Protein AF-A0A151U5H0-F1 (afdb_monomer)

Solvent-accessible surface area (backbone atoms only — not comparable to full-atom values): 5633 Å² total; per-residue (Å²): 127,57,64,82,77,80,85,92,56,87,89,48,81,84,56,62,94,87,60,88,63,79,73,65,86,29,77,83,44,33,56,29,75,36,53,72,48,91,84,58,54,34,48,66,82,60,34,90,49,92,75,56,71,70,62,62,68,35,26,43,45,79,35,47,37,97,86,74,44,76,54,50,77,90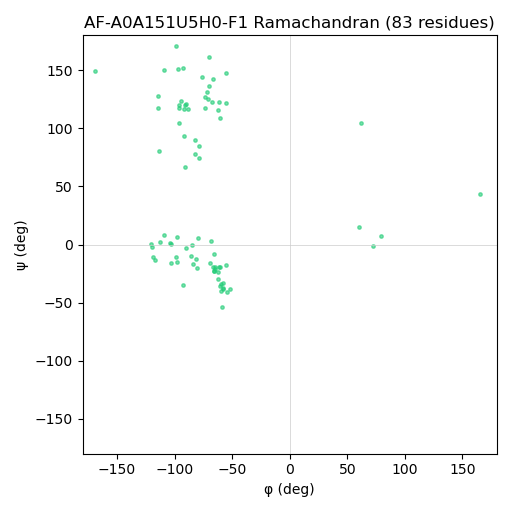,48,52,88,51,51,43,78,89,78,71,127

pLDDT: mean 73.44, std 18.41, range [35.22, 93.06]

Foldseek 3Di:
DQPQDDDDDPVCPPPDPVDGDRPDPQPPAQQQAHQNDNVSDRNVVQFPDDDDPVSRPDTRVNQADPVRDGNCPVPPNRGRPVPDD

Secondary structure (DSSP, 8-state):
------S--GGGTTS-TT-----S-SSSSBTTTS--STT---HHHH-SSPPPTTGGG-BGGGGB-TTSSB--GGGGGGS-TTS--

Sequence (85 aa):
MCICSYENDKAWENINPFIAWCICDGKTIKFWSDCWLESRTILIEVVDTYLPWQEQKEVLEDYMGVDGNWSIEGIRQFLPTKYFL

Radius of gyration: 14.35 Å; Cα contacts (8 Å, |Δi|>4): 89; chains: 1; bounding box: 28×25×41 Å

Organism: Cajanus cajan (NCBI:txid3821)

Mean predicted aligned error: 10.21 Å

Structure (mmCIF, N/CA/C/O backbone):
data_AF-A0A151U5H0-F1
#
_entry.id   AF-A0A151U5H0-F1
#
loop_
_atom_site.group_PDB
_atom_site.id
_atom_site.type_symbol
_atom_site.label_atom_id
_atom_site.label_alt_id
_atom_site.label_comp_id
_atom_site.label_asym_id
_atom_site.label_entity_id
_atom_site.label_seq_id
_atom_site.pdbx_PDB_ins_code
_atom_site.Cartn_x
_atom_site.Cartn_y
_atom_site.Cartn_z
_atom_site.occupancy
_atom_site.B_iso_or_equiv
_atom_site.auth_seq_id
_atom_site.auth_comp_id
_atom_site.auth_asym_id
_atom_site.auth_atom_id
_atom_site.pdbx_PDB_model_num
ATOM 1 N N . MET A 1 1 ? 1.800 8.452 -11.366 1.00 35.22 1 MET A N 1
ATOM 2 C CA . MET A 1 1 ? 0.569 7.747 -11.782 1.00 35.22 1 MET A CA 1
ATOM 3 C C . MET A 1 1 ? 0.983 6.340 -12.170 1.00 35.22 1 MET A C 1
ATOM 5 O O . MET A 1 1 ? 1.588 6.179 -13.221 1.00 35.22 1 MET A O 1
ATOM 9 N N . CYS A 1 2 ? 0.742 5.356 -11.301 1.00 39.06 2 CYS A N 1
ATOM 10 C CA . CYS A 1 2 ? 0.803 3.954 -11.707 1.00 39.06 2 CYS A CA 1
ATOM 11 C C . CYS A 1 2 ? -0.266 3.742 -12.771 1.00 39.06 2 CYS A C 1
ATOM 13 O O . CYS A 1 2 ? -1.451 3.924 -12.499 1.00 39.06 2 CYS A O 1
ATOM 15 N N . ILE A 1 3 ? 0.143 3.419 -13.991 1.00 42.34 3 ILE A N 1
ATOM 16 C CA . ILE A 1 3 ? -0.799 3.053 -15.040 1.00 42.34 3 ILE A CA 1
ATOM 17 C C . ILE A 1 3 ? -0.957 1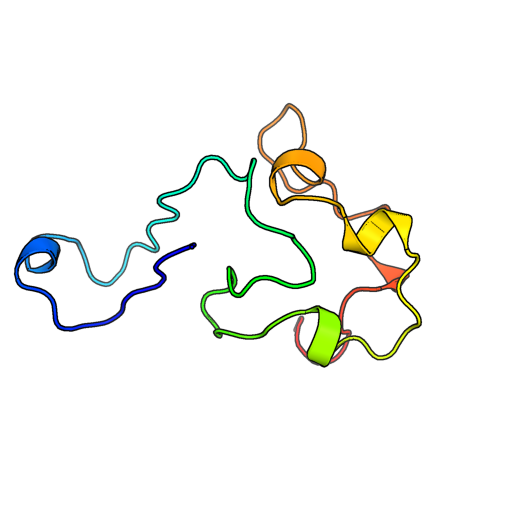.538 -14.976 1.00 42.34 3 ILE A C 1
ATOM 19 O O . ILE A 1 3 ? -0.193 0.797 -15.581 1.00 42.34 3 ILE A O 1
ATOM 23 N N . CYS A 1 4 ? -1.962 1.078 -14.235 1.00 42.91 4 CYS A N 1
ATOM 24 C CA . CYS A 1 4 ? -2.502 -0.268 -14.404 1.00 42.91 4 CYS A CA 1
ATOM 25 C C . CYS A 1 4 ? -3.498 -0.219 -15.575 1.00 42.91 4 CYS A C 1
ATOM 27 O O . CYS A 1 4 ? -4.713 -0.104 -15.374 1.00 42.91 4 CYS A O 1
ATOM 29 N N . SER A 1 5 ? -3.001 -0.204 -16.816 1.00 42.25 5 SER A N 1
ATOM 30 C CA . SER A 1 5 ? -3.875 -0.286 -17.989 1.00 42.25 5 SER A CA 1
ATOM 31 C C . SER A 1 5 ? -4.123 -1.743 -18.356 1.00 42.25 5 SER A C 1
ATOM 33 O O . SER A 1 5 ? -3.205 -2.429 -18.795 1.00 42.25 5 SER A O 1
ATOM 35 N N . TYR A 1 6 ? -5.379 -2.173 -18.265 1.00 43.53 6 TYR A N 1
ATOM 36 C CA . TYR A 1 6 ? -5.908 -3.108 -19.248 1.00 43.53 6 TYR A CA 1
ATOM 37 C C . TYR A 1 6 ? -6.655 -2.284 -20.296 1.00 43.53 6 TYR A C 1
ATOM 39 O O . TYR A 1 6 ? -7.595 -1.562 -19.966 1.00 43.53 6 TYR A O 1
ATOM 47 N N . GLU A 1 7 ? -6.129 -2.391 -21.517 1.00 43.25 7 GLU A N 1
ATOM 48 C CA . GLU A 1 7 ? -6.736 -2.112 -22.822 1.00 43.25 7 GLU A CA 1
ATOM 49 C C . GLU A 1 7 ? -7.194 -0.670 -23.113 1.00 43.25 7 GLU A C 1
ATOM 51 O O . GLU A 1 7 ? -8.239 -0.213 -22.659 1.00 43.25 7 GLU A O 1
ATOM 56 N N . ASN A 1 8 ? -6.415 0.042 -23.944 1.00 42.34 8 ASN A N 1
ATOM 57 C CA . ASN A 1 8 ? -6.742 0.337 -25.358 1.00 42.34 8 ASN A CA 1
ATOM 58 C C . ASN A 1 8 ? -5.839 1.460 -25.934 1.00 42.34 8 ASN A C 1
ATOM 60 O O . ASN A 1 8 ? -6.318 2.380 -26.596 1.00 42.34 8 ASN A O 1
ATOM 64 N N . ASP A 1 9 ? -4.531 1.417 -25.657 1.00 46.19 9 ASP A N 1
ATOM 65 C CA . ASP A 1 9 ? -3.554 2.323 -26.268 1.00 46.19 9 ASP A CA 1
ATOM 66 C C . ASP A 1 9 ? -2.607 1.495 -27.141 1.00 46.19 9 ASP A C 1
ATOM 68 O O . ASP A 1 9 ? -2.029 0.513 -26.671 1.00 46.19 9 ASP A O 1
ATOM 72 N N . LYS A 1 10 ? -2.436 1.880 -28.412 1.00 53.44 10 LYS A N 1
ATOM 73 C CA . LYS A 1 10 ? -1.674 1.122 -29.434 1.00 53.44 10 LYS A CA 1
ATOM 74 C C . LYS A 1 10 ? -0.230 0.790 -29.029 1.00 53.44 10 LYS A C 1
ATOM 76 O O . LYS A 1 10 ? 0.395 -0.085 -29.617 1.00 53.44 10 LYS A O 1
ATOM 81 N N . ALA A 1 11 ? 0.309 1.478 -28.023 1.00 54.62 11 ALA A N 1
ATOM 82 C CA . ALA A 1 11 ? 1.626 1.206 -27.455 1.00 54.62 11 ALA A CA 1
ATOM 83 C C . ALA A 1 11 ? 1.722 -0.148 -26.716 1.00 54.62 11 ALA A C 1
ATOM 85 O O . ALA A 1 11 ? 2.826 -0.658 -26.537 1.00 54.62 11 ALA A O 1
ATOM 86 N N . TRP A 1 12 ? 0.594 -0.740 -26.309 1.00 52.31 12 TRP A N 1
ATOM 87 C CA . TRP A 1 12 ? 0.544 -1.934 -25.455 1.00 52.31 12 TRP A CA 1
ATOM 88 C C . TRP A 1 12 ? 0.206 -3.236 -26.195 1.00 52.31 12 TRP A C 1
ATOM 90 O O . TRP A 1 12 ? 0.181 -4.290 -25.571 1.00 52.31 12 TRP A O 1
ATOM 100 N N . GLU A 1 13 ? 0.011 -3.207 -27.519 1.00 52.31 13 GLU A N 1
ATOM 101 C CA . GLU A 1 13 ? -0.392 -4.382 -28.322 1.00 52.31 13 GLU A CA 1
ATOM 102 C C . GLU A 1 13 ? 0.617 -5.553 -28.284 1.00 52.31 13 GLU A C 1
ATOM 104 O O . GLU A 1 13 ? 0.252 -6.691 -28.562 1.00 52.31 13 GLU A O 1
ATOM 109 N N . ASN A 1 14 ? 1.874 -5.299 -27.901 1.00 54.06 14 ASN A N 1
ATOM 110 C CA . ASN A 1 14 ? 2.920 -6.325 -27.766 1.00 54.06 14 ASN A CA 1
ATOM 111 C C . ASN A 1 14 ? 3.210 -6.725 -26.314 1.00 54.06 14 ASN A C 1
ATOM 113 O O . ASN A 1 14 ? 4.111 -7.527 -26.056 1.00 54.06 14 ASN A O 1
ATOM 117 N N . ILE A 1 15 ? 2.507 -6.130 -25.355 1.00 55.81 15 ILE A N 1
ATOM 118 C CA . ILE A 1 15 ? 2.776 -6.323 -23.940 1.00 55.81 15 ILE A CA 1
ATOM 119 C C . ILE A 1 15 ? 1.835 -7.412 -23.428 1.00 55.81 15 ILE A C 1
ATOM 121 O O . ILE A 1 15 ? 0.619 -7.318 -23.546 1.00 55.81 15 ILE A O 1
ATOM 125 N N . ASN A 1 16 ? 2.430 -8.495 -22.923 1.00 50.88 16 ASN A N 1
ATOM 126 C CA . ASN A 1 16 ? 1.725 -9.714 -22.544 1.00 50.88 16 ASN A CA 1
ATOM 127 C C . ASN A 1 16 ? 0.593 -9.403 -21.538 1.00 50.88 16 ASN A C 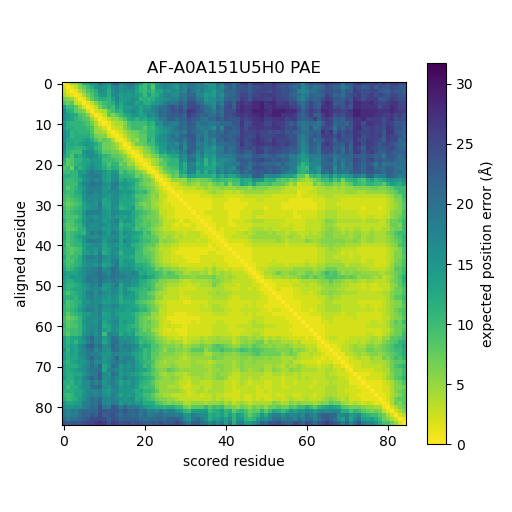1
ATOM 129 O O . ASN A 1 16 ? 0.896 -8.899 -20.453 1.00 50.88 16 ASN A O 1
ATOM 133 N N . PRO A 1 17 ? -0.674 -9.742 -21.848 1.00 53.19 17 PRO A N 1
ATOM 134 C CA . PRO A 1 17 ? -1.832 -9.450 -21.001 1.00 53.19 17 PRO A CA 1
ATOM 135 C C . PRO A 1 17 ? -1.857 -10.245 -19.689 1.00 53.19 17 PRO A C 1
ATOM 137 O O . PRO A 1 17 ? -2.810 -10.134 -18.937 1.00 53.19 17 PRO A O 1
ATOM 140 N N . PHE A 1 18 ? -0.842 -11.063 -19.405 1.00 47.47 18 PHE A N 1
ATOM 141 C CA . PHE A 1 18 ? -0.706 -11.800 -18.144 1.00 47.47 18 PHE A CA 1
ATOM 142 C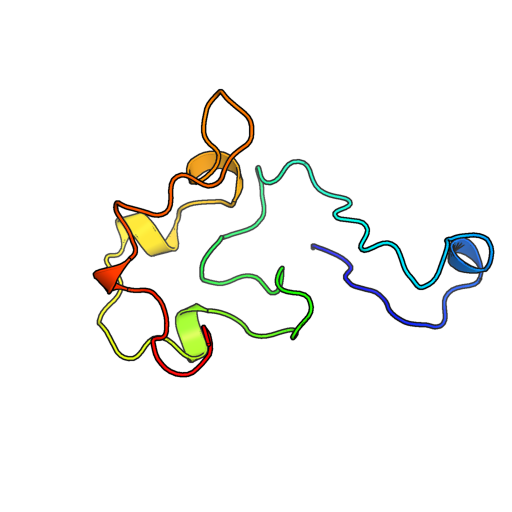 C . PHE A 1 18 ? 0.428 -11.273 -17.256 1.00 47.47 18 PHE A C 1
ATOM 144 O O . PHE A 1 18 ? 0.772 -11.907 -16.261 1.00 47.47 18 PHE A O 1
ATOM 151 N N . ILE A 1 19 ? 1.043 -10.145 -17.620 1.00 45.00 19 ILE A N 1
ATO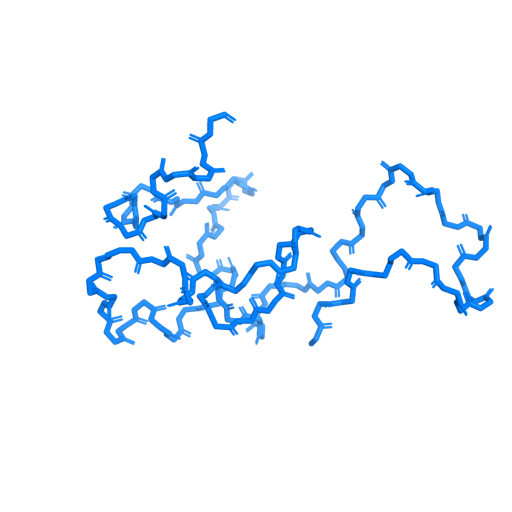M 152 C CA . ILE A 1 19 ? 2.111 -9.519 -16.841 1.00 45.00 19 ILE A CA 1
ATOM 153 C C . ILE A 1 19 ? 1.602 -8.174 -16.336 1.00 45.00 19 ILE A C 1
ATOM 155 O O . ILE A 1 19 ? 1.308 -7.277 -17.123 1.00 45.00 19 ILE A O 1
ATOM 159 N N . ALA A 1 20 ? 1.517 -8.030 -15.016 1.00 50.62 20 ALA A N 1
ATOM 160 C CA . ALA A 1 20 ? 1.305 -6.741 -14.385 1.00 50.62 20 ALA A CA 1
ATOM 161 C C . ALA A 1 20 ? 2.599 -5.924 -14.473 1.00 50.62 20 ALA A C 1
ATOM 163 O O . ALA A 1 20 ? 3.643 -6.321 -13.953 1.00 50.62 20 ALA A O 1
ATOM 164 N N . TRP A 1 21 ? 2.544 -4.787 -15.164 1.00 47.25 21 TRP A N 1
ATOM 165 C CA . TRP A 1 21 ? 3.681 -3.879 -15.283 1.00 47.25 21 TRP A CA 1
ATOM 166 C C . TRP A 1 21 ? 3.552 -2.772 -14.245 1.00 47.25 21 TRP A C 1
ATOM 168 O O . TRP A 1 21 ? 2.791 -1.824 -14.425 1.00 47.25 21 TRP A O 1
ATOM 178 N N . CYS A 1 22 ? 4.342 -2.850 -13.176 1.00 52.25 22 CYS A N 1
ATOM 179 C CA . CYS A 1 22 ? 4.595 -1.690 -12.327 1.00 5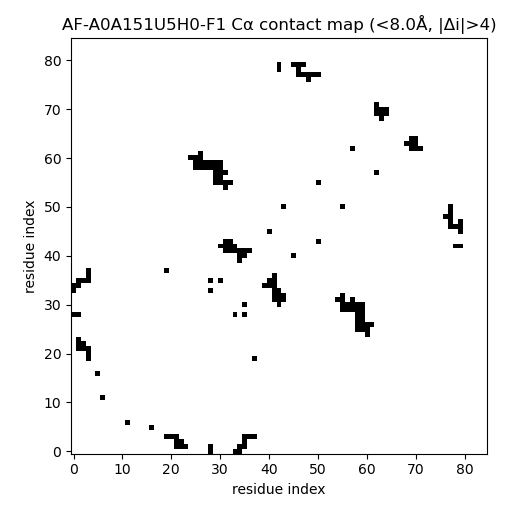2.25 22 CYS A CA 1
ATOM 180 C C . CYS A 1 22 ? 5.635 -0.799 -13.014 1.00 52.25 22 CYS A C 1
ATOM 182 O O . CYS A 1 22 ? 6.831 -0.895 -12.746 1.00 52.25 22 CYS A O 1
ATOM 184 N N . ILE A 1 23 ? 5.198 0.076 -13.925 1.00 52.78 23 ILE A N 1
ATOM 185 C CA . ILE A 1 23 ? 6.055 1.158 -14.431 1.00 52.78 23 ILE A CA 1
ATOM 186 C C . ILE A 1 23 ? 6.071 2.265 -13.383 1.00 52.78 23 ILE A C 1
ATOM 188 O O . ILE A 1 23 ? 5.394 3.271 -13.554 1.00 52.78 23 ILE A O 1
ATOM 192 N N . CYS A 1 24 ? 6.780 2.060 -12.276 1.00 59.84 24 CYS A N 1
ATOM 193 C CA . CYS A 1 24 ? 7.203 3.108 -11.350 1.00 59.84 24 CYS A CA 1
ATOM 194 C C . CYS A 1 24 ? 8.215 2.532 -10.352 1.00 59.84 24 CYS A C 1
ATOM 196 O O . CYS A 1 24 ? 8.130 1.373 -9.964 1.00 59.84 24 CYS A O 1
ATOM 198 N N . ASP A 1 25 ? 9.138 3.370 -9.896 1.00 68.44 25 ASP A N 1
ATOM 199 C CA . ASP A 1 25 ? 10.166 3.038 -8.901 1.00 68.44 25 ASP A CA 1
ATOM 200 C C . ASP A 1 25 ? 9.646 3.048 -7.450 1.00 68.44 25 ASP A C 1
ATOM 202 O O . ASP A 1 25 ? 10.425 2.930 -6.512 1.00 68.44 25 ASP A O 1
ATOM 206 N N . GLY A 1 26 ? 8.335 3.227 -7.259 1.00 74.56 26 GLY A N 1
ATOM 207 C CA . GLY A 1 26 ? 7.698 3.286 -5.945 1.00 74.56 26 GLY A CA 1
ATOM 208 C C . GLY A 1 26 ? 7.980 4.562 -5.142 1.00 74.56 26 GLY A C 1
ATOM 209 O O . GLY A 1 26 ? 7.400 4.718 -4.073 1.00 74.56 26 GLY A O 1
ATOM 210 N N . LYS A 1 27 ? 8.789 5.504 -5.652 1.00 84.56 27 LYS A N 1
ATOM 211 C CA . LYS A 1 27 ? 9.275 6.682 -4.898 1.00 84.56 27 LYS A CA 1
ATOM 212 C C . LYS A 1 27 ? 8.292 7.834 -4.798 1.00 84.56 27 LYS A C 1
ATOM 214 O O . LYS A 1 27 ? 8.443 8.735 -3.980 1.00 84.56 27 LYS A O 1
ATOM 219 N N . THR A 1 28 ? 7.319 7.864 -5.699 1.00 86.00 28 THR A N 1
ATOM 220 C CA . THR A 1 28 ? 6.367 8.978 -5.823 1.00 86.00 28 THR A CA 1
ATOM 221 C C . THR A 1 28 ? 4.930 8.569 -5.544 1.00 86.00 28 THR A C 1
ATOM 223 O O . THR A 1 28 ? 4.083 9.438 -5.358 1.00 86.00 28 THR A O 1
ATOM 226 N N . ILE A 1 29 ? 4.661 7.266 -5.498 1.00 88.12 29 ILE A N 1
ATOM 227 C CA . ILE A 1 29 ? 3.319 6.713 -5.340 1.00 88.12 29 ILE A CA 1
ATOM 228 C C . ILE A 1 29 ? 3.035 6.530 -3.868 1.00 88.12 29 ILE A C 1
ATOM 230 O O . ILE A 1 29 ? 3.727 5.760 -3.205 1.00 88.12 29 ILE A O 1
ATOM 234 N N . LYS A 1 30 ? 2.004 7.201 -3.374 1.00 91.12 30 LYS A N 1
ATOM 235 C CA . LYS A 1 30 ? 1.547 7.066 -1.994 1.00 91.12 30 LYS A CA 1
ATOM 236 C C . LYS A 1 30 ? 0.896 5.709 -1.783 1.00 91.12 30 LYS A C 1
ATOM 238 O O . LYS A 1 30 ? -0.064 5.368 -2.470 1.00 91.12 30 LYS A O 1
ATOM 243 N N . PHE A 1 31 ? 1.376 4.964 -0.792 1.00 90.19 31 PHE A N 1
ATOM 244 C CA . PHE A 1 31 ? 0.894 3.609 -0.522 1.00 90.19 31 PHE A CA 1
ATOM 245 C C . PHE A 1 31 ? -0.605 3.585 -0.203 1.00 90.19 31 PHE A C 1
ATOM 247 O O . PHE A 1 31 ? -1.335 2.715 -0.666 1.00 90.19 31 PHE A O 1
ATOM 254 N N . TRP A 1 32 ? -1.089 4.561 0.564 1.00 92.12 32 TRP A N 1
ATOM 255 C CA . TRP A 1 32 ? -2.477 4.561 1.025 1.00 92.12 32 TRP A CA 1
ATOM 256 C C . TRP A 1 32 ? -3.434 5.326 0.113 1.00 92.12 32 TRP A C 1
ATOM 258 O O . TRP A 1 32 ? -4.591 4.929 -0.012 1.00 92.12 32 TRP A O 1
ATOM 268 N N . SER A 1 33 ? -2.980 6.420 -0.505 1.00 91.62 33 SER A N 1
ATOM 269 C CA . SER A 1 33 ? -3.864 7.360 -1.207 1.00 91.62 33 SER A CA 1
ATOM 270 C C . SER A 1 33 ? -3.846 7.248 -2.727 1.00 91.62 33 SER A C 1
ATOM 272 O O . SER A 1 33 ? -4.750 7.779 -3.366 1.00 91.62 33 SER A O 1
ATOM 274 N N . ASP A 1 34 ? -2.849 6.585 -3.316 1.00 88.38 34 ASP A N 1
ATOM 275 C CA . ASP A 1 34 ? -2.794 6.413 -4.765 1.00 88.38 34 ASP A CA 1
ATOM 276 C C . ASP A 1 34 ? -3.358 5.055 -5.191 1.00 88.38 34 ASP A C 1
ATOM 278 O O . ASP A 1 34 ? -3.283 4.050 -4.485 1.00 88.38 34 ASP A O 1
ATOM 282 N N . CYS A 1 35 ? -3.899 5.017 -6.405 1.00 86.19 35 CYS A N 1
ATOM 283 C CA . CYS A 1 35 ? -4.383 3.800 -7.042 1.00 86.19 35 CYS A CA 1
ATOM 284 C C . CYS A 1 35 ? -3.210 3.036 -7.680 1.00 86.19 35 CYS A C 1
ATOM 286 O O . CYS A 1 35 ? -2.871 3.268 -8.843 1.00 86.19 35 CYS A O 1
ATOM 288 N N . TRP A 1 36 ? -2.575 2.143 -6.920 1.00 82.88 36 TRP A N 1
ATOM 289 C CA . TRP A 1 36 ? -1.466 1.301 -7.399 1.00 82.88 36 TRP A CA 1
ATOM 290 C C . TRP A 1 36 ? -1.750 -0.204 -7.340 1.00 82.88 36 TRP A C 1
ATOM 292 O O . TRP A 1 36 ? -0.998 -0.986 -7.916 1.00 82.88 36 TRP A O 1
ATOM 302 N N . LEU A 1 37 ? -2.838 -0.607 -6.681 1.00 79.50 37 LEU A N 1
ATOM 303 C CA . LEU A 1 37 ? -3.325 -1.982 -6.699 1.00 79.50 37 LEU A CA 1
ATOM 304 C C . LEU A 1 37 ? -4.038 -2.282 -8.020 1.00 79.50 37 LEU A C 1
ATOM 306 O O . LEU A 1 37 ? -4.776 -1.447 -8.546 1.00 79.50 37 LEU A O 1
ATOM 310 N N . GLU A 1 38 ? -3.897 -3.512 -8.513 1.00 74.50 38 GLU A N 1
ATOM 311 C CA . GLU A 1 38 ? -4.572 -3.974 -9.735 1.00 74.50 38 GLU A CA 1
ATOM 312 C C . GLU A 1 38 ? -6.100 -3.867 -9.650 1.00 74.50 38 GLU A C 1
ATOM 314 O O . GLU A 1 38 ? -6.759 -3.546 -10.638 1.00 74.50 38 GLU A O 1
ATOM 319 N N . SER A 1 39 ? -6.667 -4.056 -8.452 1.00 77.62 39 SER A N 1
ATOM 320 C CA . SER A 1 39 ? -8.103 -3.907 -8.181 1.00 77.62 39 SER A CA 1
ATOM 321 C C . SER A 1 39 ? -8.617 -2.474 -8.347 1.00 77.62 39 SER A C 1
ATOM 323 O O . SER A 1 39 ? -9.823 -2.243 -8.259 1.00 77.62 39 SER A O 1
ATOM 325 N N . ARG A 1 40 ? -7.716 -1.502 -8.547 1.00 79.81 40 ARG A N 1
ATOM 326 C CA . ARG A 1 40 ? -7.975 -0.055 -8.525 1.00 79.81 40 ARG A CA 1
ATOM 327 C C . ARG A 1 40 ? -8.526 0.463 -7.198 1.00 79.81 40 ARG A C 1
ATOM 329 O O . ARG A 1 40 ? -9.042 1.575 -7.123 1.00 79.81 40 ARG A O 1
ATOM 336 N N . THR A 1 41 ? -8.412 -0.340 -6.147 1.00 82.81 41 THR A N 1
ATOM 337 C CA . THR A 1 41 ? -8.778 0.058 -4.794 1.00 82.81 41 THR A CA 1
ATOM 338 C C . THR A 1 41 ? -7.758 1.054 -4.268 1.00 82.81 41 THR A C 1
ATOM 340 O O . THR A 1 41 ? -6.554 0.802 -4.314 1.00 82.81 41 THR A O 1
ATOM 343 N N . ILE A 1 42 ? -8.248 2.160 -3.721 1.00 87.38 42 ILE A N 1
ATOM 344 C CA . ILE A 1 42 ? -7.436 3.092 -2.949 1.00 87.38 42 ILE A CA 1
ATOM 345 C C . ILE A 1 42 ? -7.543 2.667 -1.482 1.00 87.38 42 ILE A C 1
ATOM 347 O O . ILE A 1 42 ? -8.629 2.667 -0.905 1.00 87.38 42 ILE A O 1
ATOM 351 N N . LEU A 1 43 ? -6.424 2.265 -0.876 1.00 89.25 43 LEU A N 1
ATOM 352 C CA . LEU A 1 43 ? -6.425 1.632 0.448 1.00 89.25 43 LEU A CA 1
ATOM 353 C C . LEU A 1 43 ? -7.003 2.532 1.551 1.00 89.25 43 LEU A C 1
ATOM 355 O O . LEU A 1 43 ? -7.707 2.031 2.427 1.00 89.25 43 LEU A O 1
ATOM 359 N N . ILE A 1 44 ? -6.766 3.848 1.495 1.00 91.62 44 ILE A N 1
ATOM 360 C CA . ILE A 1 44 ? -7.300 4.797 2.486 1.00 91.62 44 ILE A CA 1
ATOM 361 C C . ILE A 1 44 ? -8.834 4.892 2.459 1.00 91.62 44 ILE A C 1
ATOM 363 O O . ILE A 1 44 ? -9.436 5.295 3.449 1.00 91.62 44 ILE A O 1
ATOM 367 N N . GLU A 1 45 ? -9.480 4.505 1.358 1.00 90.50 45 GLU A N 1
ATOM 368 C CA . GLU A 1 45 ? -10.943 4.526 1.231 1.00 90.50 45 GLU A CA 1
ATOM 369 C C . GLU A 1 45 ? -11.609 3.274 1.821 1.00 90.50 45 GLU A C 1
ATOM 371 O O . GLU A 1 45 ? -12.814 3.276 2.068 1.00 90.50 45 GLU A O 1
ATOM 376 N N . VAL A 1 46 ? -10.841 2.202 2.044 1.00 88.38 46 VAL A N 1
ATOM 377 C CA . VAL A 1 46 ? -11.359 0.884 2.462 1.00 88.38 46 VAL A CA 1
ATOM 378 C C . VAL A 1 46 ? -10.819 0.402 3.808 1.00 88.38 46 VAL A C 1
ATOM 380 O O . VAL A 1 46 ? -11.190 -0.677 4.271 1.00 88.38 46 VAL A O 1
ATOM 383 N N . VAL A 1 47 ? -9.928 1.167 4.433 1.00 88.38 47 VAL A N 1
ATOM 384 C CA . VAL A 1 47 ? -9.404 0.869 5.765 1.00 88.38 47 VAL A CA 1
ATOM 385 C C . VAL A 1 47 ? -10.467 1.149 6.836 1.00 88.38 47 VAL A C 1
ATOM 387 O O . VAL A 1 47 ? -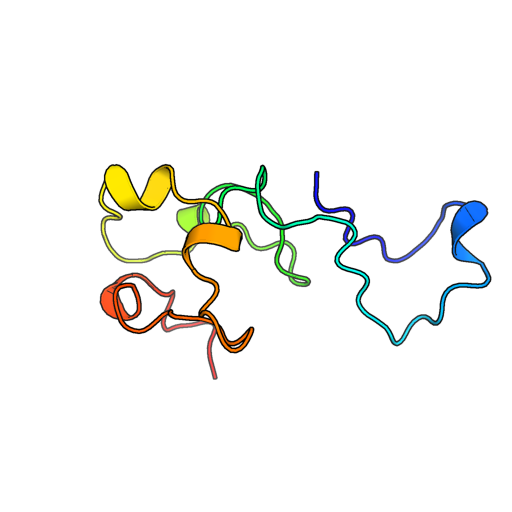11.027 2.238 6.915 1.00 88.38 47 VAL A O 1
ATOM 390 N N . ASP A 1 48 ? -10.725 0.152 7.686 1.00 83.06 48 ASP A N 1
ATOM 391 C CA . ASP A 1 48 ? -11.701 0.242 8.786 1.00 83.06 48 ASP A CA 1
ATOM 392 C C . ASP A 1 48 ? -11.115 0.947 10.042 1.00 83.06 48 ASP A C 1
ATOM 394 O O . ASP A 1 48 ? -11.850 1.315 10.961 1.00 83.06 48 ASP A O 1
ATOM 398 N N . THR A 1 49 ? -9.792 1.146 10.092 1.00 85.06 49 THR A N 1
ATOM 399 C CA . THR A 1 49 ? -9.045 1.707 11.234 1.00 85.06 49 THR A CA 1
ATOM 400 C C . THR A 1 49 ? -8.523 3.119 10.941 1.00 85.06 49 THR A C 1
ATOM 402 O O . THR A 1 49 ? -8.176 3.459 9.815 1.00 85.06 49 THR A O 1
ATOM 405 N N . TYR A 1 50 ? -8.395 3.964 11.967 1.00 88.19 50 TYR A N 1
ATOM 406 C CA . TYR A 1 50 ? -7.726 5.256 11.806 1.00 88.19 50 TYR A CA 1
ATOM 407 C C . TYR A 1 50 ? -6.259 5.076 11.381 1.00 88.19 50 TYR A C 1
ATOM 409 O O . TYR A 1 50 ? -5.476 4.447 12.097 1.00 88.19 50 TYR A O 1
ATOM 417 N N . LEU A 1 51 ? -5.889 5.670 10.244 1.00 90.69 51 LEU A N 1
ATOM 418 C CA . LEU A 1 51 ? -4.529 5.640 9.717 1.00 90.69 51 LEU A CA 1
ATOM 419 C C . LEU A 1 51 ? -3.716 6.836 10.252 1.00 90.69 51 LEU A C 1
ATOM 421 O O . LEU A 1 51 ? -4.103 7.986 10.002 1.00 90.69 51 LEU A O 1
ATOM 425 N N . PRO A 1 52 ? -2.587 6.613 10.956 1.00 91.75 52 PRO A N 1
ATOM 426 C CA . PRO A 1 52 ? -1.719 7.690 11.414 1.00 91.75 52 PRO A CA 1
ATOM 427 C C . PRO A 1 52 ? -1.260 8.589 10.264 1.00 91.75 52 PRO A C 1
ATOM 429 O O . PRO A 1 52 ? -1.057 8.147 9.137 1.00 91.75 52 PRO A O 1
ATOM 432 N N . TRP A 1 53 ? -1.064 9.872 10.555 1.00 89.94 53 TRP A N 1
ATOM 433 C CA . TRP A 1 53 ? -0.676 10.851 9.538 1.00 89.94 53 TRP A CA 1
ATOM 434 C C . TRP A 1 53 ? 0.687 10.554 8.898 1.00 89.94 53 TRP A C 1
ATOM 436 O O . TRP A 1 53 ? 0.906 10.896 7.740 1.00 89.94 53 TRP A O 1
ATOM 446 N N . GLN A 1 54 ? 1.594 9.930 9.651 1.00 91.38 54 GLN A N 1
ATOM 447 C CA . GLN A 1 54 ? 2.884 9.465 9.154 1.00 91.38 54 GLN A CA 1
ATOM 448 C C . GLN A 1 54 ? 2.673 8.471 8.009 1.00 91.38 54 GLN A C 1
ATOM 450 O O . GLN A 1 54 ? 3.108 8.738 6.897 1.00 91.38 54 GLN A O 1
ATOM 455 N N . GLU A 1 55 ? 1.871 7.429 8.247 1.00 91.69 55 GLU A N 1
ATOM 456 C CA . GLU A 1 55 ? 1.558 6.398 7.251 1.00 91.69 55 GLU A CA 1
ATOM 457 C C . GLU A 1 55 ? 0.930 6.984 5.978 1.00 91.69 55 GLU A C 1
ATOM 459 O O . GLU A 1 55 ? 1.268 6.587 4.871 1.00 91.69 55 GLU A O 1
ATOM 464 N N . GLN A 1 56 ? 0.070 8.002 6.096 1.00 91.25 56 GLN A N 1
ATOM 465 C CA . GLN A 1 56 ? -0.561 8.654 4.934 1.00 91.25 56 GLN A CA 1
ATOM 466 C C . GLN A 1 56 ? 0.440 9.297 3.959 1.00 91.25 56 GLN A C 1
ATOM 468 O O . GLN A 1 56 ? 0.087 9.602 2.817 1.00 91.25 56 GLN A O 1
ATOM 473 N N . LYS A 1 57 ? 1.672 9.558 4.402 1.00 91.94 57 LYS A N 1
ATOM 474 C CA . LYS A 1 57 ? 2.718 10.183 3.591 1.00 91.94 57 LYS A CA 1
ATOM 475 C C . LYS A 1 57 ? 3.686 9.191 2.979 1.00 91.94 57 LYS A C 1
ATOM 477 O O . LYS A 1 57 ? 4.400 9.605 2.064 1.00 91.94 57 LYS A O 1
ATOM 482 N N . GLU A 1 58 ? 3.699 7.956 3.447 1.00 93.06 58 GLU A N 1
ATOM 483 C CA . GLU A 1 58 ? 4.626 6.937 2.980 1.00 93.06 58 GLU A CA 1
ATOM 484 C C . GLU A 1 58 ? 4.331 6.573 1.520 1.00 93.06 58 GLU A C 1
ATOM 486 O O . GLU A 1 58 ? 3.179 6.555 1.049 1.00 93.06 58 GLU A O 1
ATOM 491 N N . VAL A 1 59 ? 5.398 6.336 0.774 1.00 92.06 59 VAL A N 1
ATOM 492 C CA . VAL A 1 59 ? 5.357 5.858 -0.604 1.00 92.06 59 VAL A CA 1
ATOM 493 C C . VAL A 1 59 ? 5.578 4.349 -0.647 1.00 92.06 59 VAL A C 1
ATOM 495 O O . VAL A 1 59 ? 5.900 3.723 0.357 1.00 92.06 59 VAL A O 1
ATOM 498 N N . LEU A 1 60 ? 5.384 3.726 -1.809 1.00 87.56 60 LEU A N 1
ATOM 499 C CA . LEU A 1 60 ? 5.589 2.280 -1.948 1.00 87.56 60 LEU A CA 1
ATOM 500 C C . LEU A 1 60 ? 7.009 1.840 -1.569 1.00 87.56 60 LEU A C 1
ATOM 502 O O . LEU A 1 60 ? 7.163 0.790 -0.951 1.00 87.56 60 LEU A O 1
ATOM 506 N N . GLU A 1 61 ? 8.026 2.633 -1.921 1.00 88.25 61 GLU A N 1
ATOM 507 C CA . GLU A 1 61 ? 9.425 2.330 -1.583 1.00 88.25 61 GLU A CA 1
ATOM 508 C C . GLU A 1 61 ? 9.649 2.231 -0.066 1.00 88.25 61 GLU A C 1
ATOM 510 O O . GLU A 1 61 ? 10.416 1.378 0.371 1.00 88.25 61 GLU A O 1
ATOM 515 N N . ASP A 1 62 ? 8.933 3.019 0.741 1.00 90.88 62 ASP A N 1
ATOM 516 C CA . ASP A 1 62 ? 9.095 3.016 2.200 1.00 90.88 62 ASP A CA 1
ATOM 517 C C . ASP A 1 62 ? 8.663 1.679 2.834 1.00 90.88 62 ASP A C 1
ATOM 519 O O . ASP A 1 62 ? 9.142 1.294 3.903 1.00 90.88 62 ASP A O 1
ATOM 523 N N . TYR A 1 63 ? 7.803 0.922 2.145 1.00 88.50 63 TYR A N 1
ATOM 524 C CA . TYR A 1 6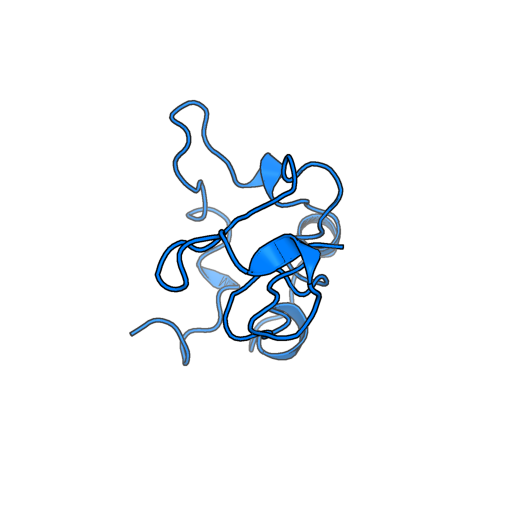3 ? 7.363 -0.412 2.557 1.00 88.50 63 TYR A CA 1
ATOM 525 C C . TYR A 1 63 ? 8.127 -1.544 1.867 1.00 88.50 63 TYR A C 1
ATOM 527 O O . TYR A 1 63 ? 7.766 -2.708 2.044 1.00 88.50 63 TYR A O 1
ATOM 535 N N . MET A 1 64 ? 9.174 -1.250 1.097 1.00 84.69 64 MET A N 1
ATOM 536 C CA . MET A 1 64 ? 10.019 -2.259 0.459 1.00 84.69 64 MET A CA 1
ATOM 537 C C . MET A 1 64 ? 11.244 -2.563 1.326 1.00 84.69 64 MET A C 1
ATOM 539 O O . MET A 1 64 ? 12.040 -1.695 1.673 1.00 84.69 64 MET A O 1
ATOM 543 N N . GLY A 1 65 ? 11.404 -3.834 1.675 1.00 80.31 65 GLY A N 1
ATOM 544 C CA . GLY A 1 65 ? 12.577 -4.364 2.352 1.00 80.31 65 GLY A CA 1
ATOM 545 C C . GLY A 1 65 ? 13.805 -4.394 1.443 1.00 80.31 65 GLY A C 1
ATOM 546 O O . GLY A 1 65 ? 13.717 -4.367 0.216 1.00 80.31 65 GLY A O 1
ATOM 547 N N . VAL A 1 66 ? 14.983 -4.499 2.063 1.00 78.69 66 VAL A N 1
ATOM 548 C CA . VAL A 1 66 ? 16.287 -4.551 1.368 1.00 78.69 66 VAL A CA 1
ATOM 549 C C . VAL A 1 66 ?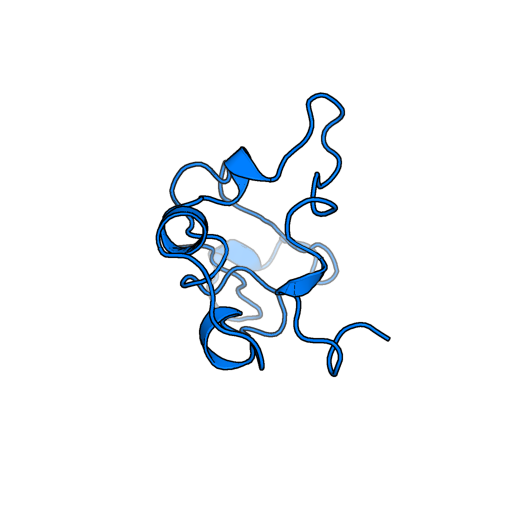 16.413 -5.781 0.455 1.00 78.69 66 VAL A C 1
ATOM 551 O O . VAL A 1 66 ? 17.186 -5.783 -0.499 1.00 78.69 66 VAL A O 1
ATOM 554 N N . ASP A 1 67 ? 15.646 -6.828 0.739 1.00 78.19 67 ASP A N 1
ATOM 555 C CA . ASP A 1 67 ? 15.538 -8.057 -0.046 1.00 78.19 67 ASP A CA 1
ATOM 556 C C . ASP A 1 67 ? 14.528 -7.958 -1.204 1.00 78.19 67 ASP A C 1
ATOM 558 O O . ASP A 1 67 ? 14.357 -8.921 -1.951 1.00 78.19 67 ASP A O 1
ATOM 562 N N . GLY A 1 68 ? 13.869 -6.808 -1.365 1.00 72.94 68 GLY A N 1
ATOM 563 C CA . GLY A 1 68 ? 12.811 -6.600 -2.348 1.00 72.94 68 GLY A CA 1
ATOM 564 C C . GLY A 1 68 ? 11.449 -7.156 -1.924 1.00 72.94 68 GLY A C 1
ATOM 565 O O . GLY A 1 68 ? 10.529 -7.149 -2.740 1.00 72.94 68 GLY A O 1
ATOM 566 N N . ASN A 1 69 ? 11.295 -7.628 -0.682 1.00 77.31 69 ASN A N 1
ATOM 567 C CA . ASN A 1 69 ? 10.007 -8.065 -0.147 1.00 77.31 69 ASN A CA 1
ATOM 568 C C . ASN A 1 69 ? 9.295 -6.929 0.585 1.00 77.31 69 ASN A C 1
ATOM 570 O O . ASN A 1 69 ? 9.917 -6.058 1.181 1.00 77.31 69 ASN A O 1
ATOM 574 N N . TRP A 1 70 ? 7.967 -6.970 0.608 1.00 82.25 70 TRP A N 1
ATOM 575 C CA . TRP A 1 70 ? 7.167 -5.992 1.339 1.00 82.25 70 TRP A CA 1
ATOM 576 C C . TRP A 1 70 ? 7.353 -6.113 2.861 1.00 82.25 70 TRP A C 1
ATOM 578 O O . TRP A 1 70 ? 7.049 -7.143 3.463 1.00 82.25 70 TRP A O 1
ATOM 588 N N . SER A 1 71 ? 7.769 -5.027 3.507 1.00 85.81 71 SER A N 1
ATOM 589 C CA . SER A 1 71 ? 7.875 -4.877 4.959 1.00 85.81 71 SER A CA 1
ATOM 590 C C . SER A 1 71 ? 6.574 -4.317 5.550 1.00 85.81 71 SER A C 1
ATOM 592 O O . SER A 1 71 ? 6.520 -3.205 6.074 1.00 85.81 71 SER A O 1
ATOM 594 N N . ILE A 1 72 ? 5.500 -5.107 5.478 1.00 83.56 72 ILE A N 1
ATOM 595 C CA . ILE A 1 72 ? 4.147 -4.686 5.897 1.00 83.56 72 ILE A CA 1
ATOM 596 C C . ILE A 1 72 ? 3.817 -4.978 7.367 1.00 83.56 72 ILE A C 1
ATOM 598 O O . ILE A 1 72 ? 2.739 -4.617 7.832 1.00 83.56 72 ILE A O 1
ATOM 602 N N . GLU A 1 73 ? 4.713 -5.626 8.119 1.00 86.25 73 GLU A N 1
ATOM 603 C CA . GLU A 1 73 ? 4.466 -6.016 9.519 1.00 86.25 73 GLU A CA 1
ATOM 604 C C . GLU A 1 73 ? 4.056 -4.827 10.400 1.00 86.25 73 GLU A C 1
ATOM 606 O O . GLU A 1 73 ? 3.116 -4.938 11.186 1.00 86.25 73 GLU A O 1
ATOM 611 N N . GLY A 1 74 ? 4.698 -3.667 10.216 1.00 86.69 74 GLY A N 1
ATOM 612 C CA . GLY A 1 74 ? 4.397 -2.446 10.971 1.00 86.69 74 GLY A CA 1
ATOM 613 C C . GLY A 1 74 ? 3.006 -1.864 10.698 1.00 86.69 74 GLY A C 1
ATOM 614 O O . GLY A 1 74 ? 2.449 -1.175 11.553 1.00 86.69 74 GLY A O 1
ATOM 615 N N . ILE A 1 75 ? 2.415 -2.191 9.545 1.00 88.62 75 ILE A N 1
ATOM 616 C CA . ILE A 1 75 ? 1.129 -1.643 9.101 1.00 88.62 75 ILE A CA 1
ATOM 617 C C . ILE A 1 75 ? -0.002 -2.662 9.047 1.00 88.62 75 ILE A C 1
ATOM 619 O O . ILE A 1 75 ? -1.123 -2.306 8.690 1.00 88.62 75 ILE A O 1
ATOM 623 N N . ARG A 1 76 ? 0.241 -3.917 9.441 1.00 87.50 76 ARG A N 1
ATOM 624 C CA . ARG A 1 76 ? -0.770 -4.988 9.400 1.00 87.50 76 ARG A CA 1
ATOM 625 C C . ARG A 1 76 ? -2.085 -4.618 10.078 1.00 87.50 76 ARG A C 1
ATOM 627 O O . ARG A 1 76 ? -3.145 -4.956 9.570 1.00 87.50 76 ARG A O 1
ATOM 634 N N . GLN A 1 77 ? -2.017 -3.896 11.192 1.00 88.00 77 GLN A N 1
ATOM 635 C CA . GLN A 1 77 ? -3.192 -3.429 11.938 1.00 88.00 77 GLN A CA 1
ATOM 636 C C . GLN A 1 77 ? -4.071 -2.422 11.171 1.00 88.00 77 GLN A C 1
ATOM 638 O O . GLN A 1 77 ? -5.233 -2.222 11.524 1.00 88.00 77 GLN A O 1
ATOM 643 N N . PHE A 1 78 ? -3.522 -1.781 10.137 1.00 88.69 78 PHE A N 1
ATOM 644 C CA . PHE A 1 78 ? -4.221 -0.827 9.278 1.00 88.69 78 PHE A CA 1
ATOM 645 C C . PHE A 1 78 ? -4.692 -1.464 7.968 1.00 88.69 78 PHE A C 1
ATOM 647 O O . PHE A 1 78 ? -5.451 -0.846 7.229 1.00 88.69 78 PHE A O 1
ATOM 654 N N . LEU A 1 79 ? -4.249 -2.682 7.643 1.00 86.44 79 LEU A N 1
ATOM 655 C CA . LEU A 1 79 ? -4.644 -3.320 6.395 1.00 86.44 79 LEU A CA 1
ATOM 656 C C . LEU A 1 79 ? -6.134 -3.715 6.432 1.00 86.44 79 LEU A C 1
ATOM 658 O O . LEU A 1 79 ? -6.605 -4.269 7.431 1.00 86.44 79 LEU A O 1
ATOM 662 N N . PRO A 1 80 ? -6.886 -3.475 5.342 1.00 80.75 80 PRO A N 1
ATOM 663 C CA . PRO A 1 80 ? -8.286 -3.876 5.237 1.00 80.75 80 PRO A CA 1
ATOM 664 C C . PRO A 1 80 ? -8.464 -5.396 5.368 1.00 80.75 80 PRO A C 1
ATOM 666 O O . PRO A 1 80 ? -8.158 -6.156 4.456 1.00 80.75 80 PRO A O 1
ATOM 669 N N . THR A 1 81 ? -9.023 -5.877 6.476 1.00 73.56 81 THR A N 1
ATOM 670 C CA . THR A 1 81 ? -9.132 -7.324 6.763 1.00 73.56 81 THR A CA 1
ATOM 671 C C . THR A 1 81 ? -10.122 -8.063 5.857 1.00 73.56 81 THR A C 1
ATOM 673 O O . THR A 1 81 ? -10.103 -9.287 5.790 1.00 73.56 81 THR A O 1
ATOM 676 N N . LYS A 1 82 ? -10.996 -7.335 5.153 1.00 64.25 82 LYS A N 1
ATOM 677 C CA . LYS A 1 82 ? -12.061 -7.902 4.307 1.00 64.25 82 LYS A CA 1
ATOM 678 C C . LYS A 1 82 ? -11.625 -8.246 2.880 1.00 64.25 82 LYS A C 1
ATOM 680 O O . LYS A 1 82 ? -12.394 -8.888 2.175 1.00 64.25 82 LYS A O 1
ATOM 685 N N . TYR A 1 83 ? -10.430 -7.830 2.458 1.00 56.28 83 TYR A N 1
ATOM 686 C CA . TYR A 1 83 ? -9.975 -7.958 1.065 1.00 56.28 83 TYR A CA 1
ATOM 687 C C . TYR A 1 83 ? -8.693 -8.792 0.900 1.00 56.28 83 TYR A C 1
ATOM 689 O O . TYR A 1 83 ? -8.238 -8.982 -0.223 1.00 56.28 83 TYR A O 1
ATOM 697 N N . PHE A 1 84 ? -8.137 -9.315 1.998 1.00 47.50 84 PHE A N 1
ATOM 698 C CA . PHE A 1 84 ? -6.995 -10.233 2.001 1.00 47.50 84 PHE A CA 1
ATOM 699 C C . PHE A 1 84 ? -7.440 -11.615 2.514 1.00 47.50 84 PHE A C 1
ATOM 701 O O . PHE A 1 84 ? -7.254 -11.934 3.689 1.00 47.50 84 PHE A O 1
ATOM 708 N N . LEU A 1 85 ? -8.062 -12.409 1.638 1.00 36.06 85 LEU A N 1
ATOM 709 C CA . LEU A 1 85 ? -8.272 -13.857 1.781 1.00 36.06 85 LEU A CA 1
ATOM 710 C C . LEU A 1 85 ? -7.962 -14.544 0.452 1.00 36.06 85 LEU A C 1
ATOM 712 O O . LEU A 1 85 ? -8.435 -14.025 -0.584 1.00 36.06 85 LEU A O 1
#